Protein AF-A0A3M0WGE8-F1 (afdb_monomer)

Nearest PDB structures (foldseek):
  5cwm-assembly1_A  TM=5.155E-01  e=4.532E+00  synthetic construct
  2x0c-assembly1_A  TM=4.533E-01  e=2.273E+00  Mus musculus
  6e9v-assembly1_Q  TM=4.738E-01  e=7.605E+00  synthetic construct

pLDDT: mean 71.56, std 12.66, range [35.91, 87.31]

Structure (mmCIF, N/CA/C/O backbone):
data_AF-A0A3M0WGE8-F1
#
_entry.id   AF-A0A3M0WGE8-F1
#
loop_
_atom_site.group_PDB
_atom_site.id
_atom_site.type_symbol
_atom_site.label_atom_id
_atom_site.label_alt_id
_atom_site.label_comp_id
_atom_site.label_asym_id
_atom_site.label_entity_id
_atom_site.label_seq_id
_atom_site.pdbx_PDB_ins_code
_atom_site.Cartn_x
_atom_site.Cartn_y
_atom_site.Cartn_z
_atom_site.occupancy
_atom_site.B_iso_or_equiv
_atom_site.auth_seq_id
_atom_site.auth_comp_id
_atom_site.auth_asym_id
_atom_site.auth_atom_id
_atom_site.pdbx_PDB_model_num
ATOM 1 N N . MET A 1 1 ? 1.195 -22.383 -21.747 1.00 36.72 1 MET A N 1
ATOM 2 C CA . MET A 1 1 ? 0.492 -22.185 -20.457 1.00 36.72 1 MET A CA 1
ATOM 3 C C . MET A 1 1 ? 1.109 -20.988 -19.741 1.00 36.72 1 MET A C 1
ATOM 5 O O . MET A 1 1 ? 2.139 -21.146 -19.099 1.00 36.72 1 MET A O 1
ATOM 9 N N . ALA A 1 2 ? 0.543 -19.786 -19.895 1.00 36.94 2 ALA A N 1
ATOM 10 C CA . ALA A 1 2 ? 1.005 -18.607 -19.163 1.00 36.94 2 ALA A CA 1
ATOM 11 C C . ALA A 1 2 ? 0.556 -18.748 -17.703 1.00 36.94 2 ALA A C 1
ATOM 13 O O . ALA A 1 2 ? -0.635 -18.663 -17.397 1.00 36.94 2 ALA A O 1
ATOM 14 N N . ARG A 1 3 ? 1.498 -19.073 -16.813 1.00 35.91 3 ARG A N 1
ATOM 15 C CA . ARG A 1 3 ? 1.249 -19.096 -15.372 1.00 35.91 3 ARG A CA 1
ATOM 16 C C . ARG A 1 3 ? 0.772 -17.696 -14.993 1.00 35.91 3 ARG A C 1
ATOM 18 O O . ARG A 1 3 ? 1.495 -16.734 -15.219 1.00 35.91 3 ARG A O 1
ATOM 25 N N . LYS A 1 4 ? -0.463 -17.595 -14.489 1.00 41.06 4 LYS A N 1
ATOM 26 C CA . LYS A 1 4 ? -1.027 -16.374 -13.907 1.00 41.06 4 LYS A CA 1
ATOM 27 C C . LYS A 1 4 ? -0.039 -15.876 -12.851 1.00 41.06 4 LYS A C 1
ATOM 29 O O . LYS A 1 4 ? -0.043 -16.391 -11.735 1.00 41.06 4 LYS A O 1
ATOM 34 N N . ALA A 1 5 ? 0.805 -14.905 -13.202 1.00 42.25 5 ALA A N 1
ATOM 35 C CA . ALA A 1 5 ? 1.401 -14.033 -12.208 1.00 42.25 5 ALA A CA 1
ATOM 36 C C . ALA A 1 5 ? 0.207 -13.478 -11.437 1.00 42.25 5 ALA A C 1
ATOM 38 O O . ALA A 1 5 ? -0.711 -12.915 -12.039 1.00 42.25 5 ALA A O 1
ATOM 39 N N . GLY A 1 6 ? 0.129 -13.812 -10.151 1.00 43.91 6 GLY A N 1
ATOM 40 C CA . GLY A 1 6 ? -0.962 -13.441 -9.263 1.00 43.91 6 GLY A CA 1
ATOM 41 C C . GLY A 1 6 ? -0.926 -11.943 -9.030 1.00 43.91 6 GLY A C 1
ATOM 42 O O . GLY A 1 6 ? -0.574 -11.501 -7.946 1.00 43.91 6 GLY A O 1
ATOM 43 N N . ILE A 1 7 ? -1.248 -11.179 -10.074 1.00 50.72 7 ILE A N 1
ATOM 44 C CA . ILE A 1 7 ? -1.497 -9.752 -10.035 1.00 50.72 7 ILE A CA 1
ATOM 45 C C . ILE A 1 7 ? -2.574 -9.604 -8.983 1.00 50.72 7 ILE A C 1
ATOM 47 O O . ILE A 1 7 ? -3.634 -10.225 -9.080 1.00 50.72 7 ILE A O 1
ATOM 51 N N . ILE A 1 8 ? -2.263 -8.841 -7.947 1.00 53.56 8 ILE A N 1
ATOM 52 C CA . ILE A 1 8 ? -3.236 -8.392 -6.966 1.00 53.56 8 ILE A CA 1
ATOM 53 C C . ILE A 1 8 ? -4.421 -7.865 -7.745 1.00 53.56 8 ILE A C 1
ATOM 55 O O . ILE A 1 8 ? -4.363 -6.813 -8.377 1.00 53.56 8 ILE A O 1
ATOM 59 N N . ASP A 1 9 ? -5.470 -8.675 -7.792 1.00 54.09 9 ASP A N 1
ATOM 60 C CA . ASP A 1 9 ? -6.623 -8.312 -8.575 1.00 54.09 9 ASP A CA 1
ATOM 61 C C . ASP A 1 9 ? -7.189 -7.056 -7.912 1.00 54.09 9 ASP A C 1
ATOM 63 O O . ASP A 1 9 ? -7.432 -7.057 -6.700 1.00 54.09 9 ASP A O 1
ATOM 67 N N . ARG A 1 10 ? -7.379 -5.971 -8.673 1.00 51.53 10 ARG A N 1
ATOM 68 C CA . ARG A 1 10 ? -7.980 -4.714 -8.184 1.00 51.53 10 ARG A CA 1
ATOM 69 C C . ARG A 1 10 ? -9.300 -4.960 -7.431 1.00 51.53 10 ARG A C 1
ATOM 71 O O . ARG A 1 10 ? -9.753 -4.107 -6.660 1.00 51.53 10 ARG A O 1
ATOM 78 N N . SER A 1 11 ? -9.934 -6.122 -7.620 1.00 57.12 11 SER A N 1
ATOM 79 C CA . SER A 1 11 ? -11.059 -6.592 -6.813 1.00 57.12 11 SER A CA 1
ATOM 80 C C . SER A 1 1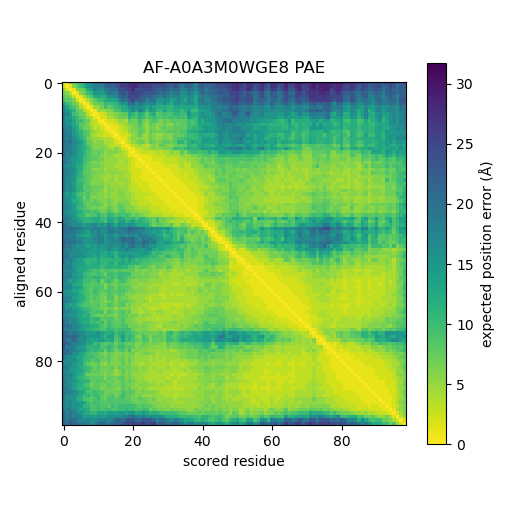1 ? -10.744 -6.790 -5.320 1.00 57.12 11 SER A C 1
ATOM 82 O O . SER A 1 11 ? -11.645 -6.560 -4.515 1.00 57.12 11 SER A O 1
ATOM 84 N N . HIS A 1 12 ? -9.513 -7.102 -4.900 1.00 64.94 12 HIS A N 1
ATOM 85 C CA . HIS A 1 12 ? -9.123 -7.181 -3.483 1.00 64.94 12 HIS A CA 1
ATOM 86 C C . HIS A 1 12 ? -9.142 -5.806 -2.801 1.00 64.94 12 HIS A C 1
ATOM 88 O O . HIS A 1 12 ? -9.725 -5.659 -1.727 1.00 64.94 12 HIS A O 1
ATOM 94 N N . ILE A 1 13 ? -8.626 -4.764 -3.462 1.00 60.44 13 ILE A N 1
ATOM 95 C CA . ILE A 1 13 ? -8.694 -3.378 -2.963 1.00 60.44 13 ILE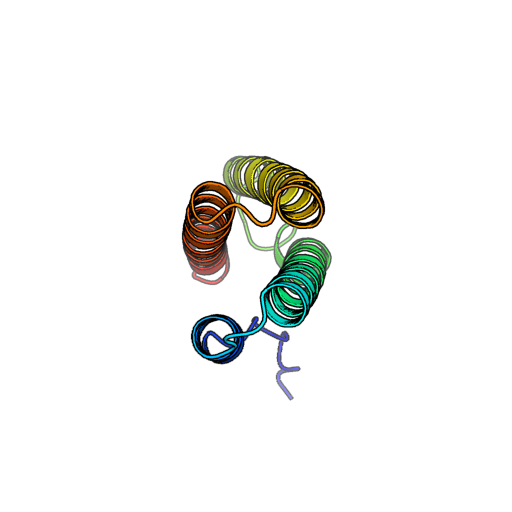 A CA 1
ATOM 96 C C . ILE A 1 13 ? -10.151 -2.889 -2.929 1.00 60.44 13 ILE A C 1
ATOM 98 O O . ILE A 1 13 ? -10.582 -2.227 -1.981 1.00 60.44 13 ILE A O 1
ATOM 102 N N . LYS A 1 14 ? -10.958 -3.244 -3.940 1.00 61.41 14 LYS A N 1
ATOM 103 C CA . LYS A 1 14 ? -12.403 -2.952 -3.934 1.00 61.41 14 LYS A CA 1
ATOM 104 C C . LYS A 1 14 ? -13.148 -3.696 -2.820 1.00 61.41 14 LYS A C 1
ATOM 106 O O . LYS A 1 14 ? -14.066 -3.115 -2.244 1.00 61.41 14 LYS A O 1
ATOM 111 N N . LYS A 1 15 ? -12.772 -4.940 -2.501 1.00 65.12 15 LYS A N 1
ATOM 112 C CA . LYS A 1 15 ? -13.336 -5.708 -1.377 1.00 65.12 15 LYS A CA 1
ATOM 113 C C . LYS A 1 15 ? -12.988 -5.059 -0.037 1.00 65.12 15 LYS A C 1
ATOM 115 O O . LYS A 1 15 ? -13.893 -4.864 0.767 1.00 65.12 15 LYS A O 1
ATOM 120 N N . LEU A 1 16 ? -11.748 -4.600 0.146 1.00 65.56 16 LEU A N 1
ATOM 121 C CA . LEU A 1 16 ? -11.309 -3.873 1.346 1.00 65.56 16 LEU A CA 1
ATOM 122 C C . LEU A 1 16 ? -12.145 -2.619 1.644 1.00 65.56 16 LEU A C 1
ATOM 124 O O . LEU A 1 1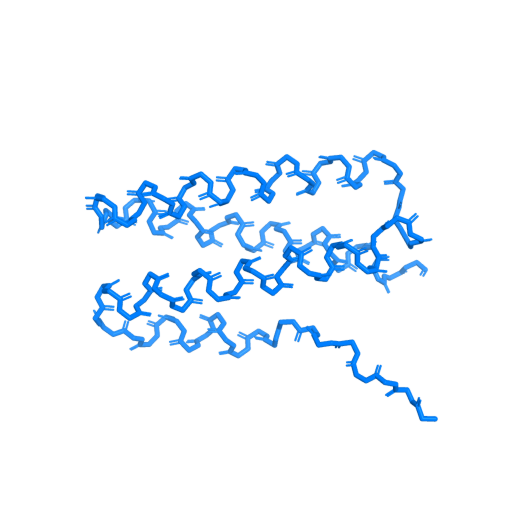6 ? -12.481 -2.358 2.797 1.00 65.56 16 LEU A O 1
ATOM 128 N N . LYS A 1 17 ? -12.570 -1.877 0.611 1.00 63.59 17 LYS A N 1
ATOM 129 C CA . LYS A 1 17 ? -13.466 -0.713 0.774 1.00 63.59 17 LYS A CA 1
ATOM 130 C C . LYS A 1 17 ? -14.842 -1.072 1.354 1.00 63.59 17 LYS A C 1
ATOM 132 O O . LYS A 1 17 ? -15.474 -0.210 1.959 1.00 63.59 17 LYS A O 1
ATOM 137 N N . LYS A 1 18 ? -15.323 -2.304 1.149 1.00 67.75 18 LYS A N 1
ATOM 138 C CA . LYS A 1 18 ? -16.658 -2.755 1.583 1.00 67.75 18 LYS A CA 1
ATOM 139 C C . LYS A 1 18 ? -16.676 -3.339 2.994 1.00 67.75 18 LYS A C 1
ATOM 141 O O . LYS A 1 18 ? -17.739 -3.376 3.608 1.00 67.75 18 LYS A O 1
ATOM 146 N N . ILE A 1 19 ? -15.527 -3.772 3.508 1.00 72.88 19 ILE A N 1
ATOM 147 C CA . ILE A 1 19 ? -15.401 -4.261 4.883 1.00 72.88 19 ILE A CA 1
ATOM 148 C C . ILE A 1 19 ? -15.696 -3.081 5.811 1.00 72.88 19 ILE A C 1
ATOM 150 O O . ILE A 1 19 ? -15.098 -2.027 5.634 1.00 72.88 19 ILE A O 1
ATOM 154 N N . LYS A 1 20 ? -16.652 -3.195 6.737 1.00 72.50 20 LYS A N 1
ATOM 155 C CA . LYS A 1 20 ? -16.953 -2.134 7.722 1.00 72.50 20 LYS A CA 1
ATOM 156 C C . LYS A 1 20 ? -16.082 -2.248 8.972 1.00 72.50 20 LYS A C 1
ATOM 158 O O . LYS A 1 20 ? -15.788 -1.228 9.586 1.00 72.50 20 LYS A O 1
ATOM 163 N N . ASP A 1 21 ? -15.675 -3.469 9.286 1.00 81.50 21 ASP A N 1
ATOM 164 C CA . ASP A 1 21 ? -14.871 -3.805 10.448 1.00 81.50 21 ASP A CA 1
ATOM 165 C C . ASP A 1 21 ? -13.406 -3.347 10.278 1.00 81.50 21 ASP A C 1
ATOM 167 O O . ASP A 1 21 ? -12.800 -3.631 9.238 1.00 81.50 21 ASP A O 1
ATOM 171 N N . PRO A 1 22 ? -12.840 -2.589 11.234 1.00 75.06 22 PRO A N 1
ATOM 172 C CA . PRO A 1 22 ? -11.493 -2.040 11.124 1.00 75.06 22 PRO A CA 1
ATOM 173 C C . PRO A 1 22 ? -10.394 -3.107 11.217 1.00 75.06 22 PRO A C 1
ATOM 175 O O . PRO A 1 22 ? -9.372 -2.945 10.551 1.00 75.06 22 PRO A O 1
ATOM 178 N N . GLU A 1 23 ? -10.589 -4.196 11.965 1.00 78.94 23 GLU A N 1
ATOM 179 C CA . GLU A 1 23 ? -9.609 -5.283 12.078 1.00 78.94 23 GLU A CA 1
ATOM 180 C C . GLU A 1 23 ? -9.547 -6.098 10.791 1.00 78.94 23 GLU A C 1
ATOM 182 O O . GLU A 1 23 ? -8.474 -6.221 10.197 1.00 78.94 23 GLU A O 1
ATOM 187 N N . GLN A 1 24 ? -10.696 -6.543 10.270 1.00 79.31 24 GLN A N 1
ATOM 188 C CA . GLN A 1 24 ? -10.747 -7.250 8.983 1.00 79.31 24 GLN A CA 1
ATOM 189 C C . GLN A 1 24 ? -10.208 -6.389 7.834 1.00 79.31 24 GLN A C 1
ATOM 191 O O . GLN A 1 24 ? -9.582 -6.885 6.892 1.00 79.31 24 GLN A O 1
ATOM 196 N N . ARG A 1 25 ? -10.427 -5.072 7.904 1.00 76.75 25 ARG A N 1
ATOM 197 C CA . ARG A 1 25 ? -9.856 -4.115 6.954 1.00 76.75 25 ARG A CA 1
ATOM 198 C C . ARG A 1 25 ? -8.338 -4.082 7.016 1.00 76.75 25 ARG A C 1
ATOM 200 O O . ARG A 1 25 ? -7.698 -4.011 5.968 1.00 76.75 25 ARG A O 1
ATOM 207 N N . THR A 1 26 ? -7.768 -4.049 8.213 1.00 77.19 26 THR A N 1
ATOM 208 C CA . THR A 1 26 ? -6.317 -4.015 8.406 1.00 77.19 26 THR A CA 1
ATOM 209 C C . THR A 1 26 ? -5.691 -5.351 8.018 1.00 77.19 26 THR A C 1
ATOM 211 O O . THR A 1 26 ? -4.670 -5.375 7.335 1.00 77.19 26 THR A O 1
ATOM 214 N N . GLU A 1 27 ? -6.336 -6.467 8.345 1.00 80.75 27 GLU A N 1
ATOM 215 C CA . GLU A 1 27 ? -5.879 -7.803 7.967 1.00 80.75 27 GLU A CA 1
ATOM 216 C C . GLU A 1 27 ? -5.876 -8.012 6.447 1.00 80.75 27 GLU A C 1
ATOM 218 O O . GLU A 1 27 ? -4.876 -8.450 5.871 1.00 80.75 27 GLU A O 1
ATOM 223 N N . GLY A 1 28 ? -6.935 -7.585 5.754 1.00 78.81 28 GLY A N 1
ATOM 224 C CA . GLY A 1 28 ? -6.958 -7.625 4.294 1.00 78.81 28 GLY A CA 1
ATOM 225 C C . GLY A 1 28 ? -5.893 -6.720 3.653 1.00 78.81 28 GLY A C 1
ATOM 226 O O . GLY A 1 28 ? -5.334 -7.074 2.614 1.00 78.81 28 GLY A O 1
ATOM 227 N N . LEU A 1 29 ? -5.561 -5.578 4.273 1.00 78.12 29 LEU A N 1
ATOM 228 C CA . LEU A 1 29 ? -4.468 -4.715 3.816 1.00 78.12 29 LEU A CA 1
ATOM 229 C C . LEU A 1 29 ? -3.111 -5.402 3.987 1.00 78.12 29 LEU A C 1
ATOM 231 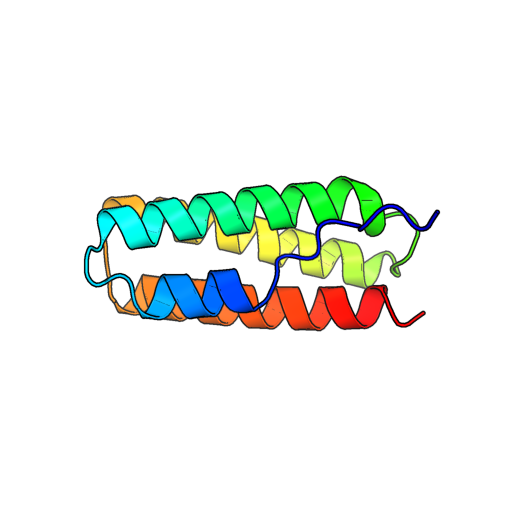O O . LEU A 1 29 ? -2.306 -5.375 3.057 1.00 78.12 29 LEU A O 1
ATOM 235 N N . LYS A 1 30 ? -2.868 -6.064 5.126 1.00 78.88 30 LYS A N 1
ATOM 236 C CA . LYS A 1 30 ? -1.649 -6.861 5.345 1.00 78.88 30 LYS A CA 1
ATOM 237 C C . LYS A 1 30 ? -1.480 -7.921 4.266 1.00 78.88 30 LYS A C 1
ATOM 239 O O . LYS A 1 30 ? -0.397 -8.046 3.698 1.00 78.88 30 LYS A O 1
ATOM 244 N N . TYR A 1 31 ? -2.552 -8.649 3.950 1.00 80.75 31 TYR A N 1
ATOM 245 C CA . TYR A 1 31 ? -2.528 -9.669 2.903 1.00 80.75 31 TYR A CA 1
ATOM 246 C C . TYR A 1 31 ? -2.174 -9.075 1.533 1.00 80.75 31 TYR A C 1
ATOM 248 O O . TYR A 1 31 ? -1.353 -9.629 0.793 1.00 80.75 31 TYR A O 1
ATOM 256 N N . LEU A 1 32 ? -2.752 -7.914 1.211 1.00 76.00 32 LEU A N 1
ATOM 257 C CA . LEU A 1 32 ? -2.468 -7.204 -0.032 1.00 76.00 32 LEU A CA 1
ATOM 258 C C . LEU A 1 32 ? -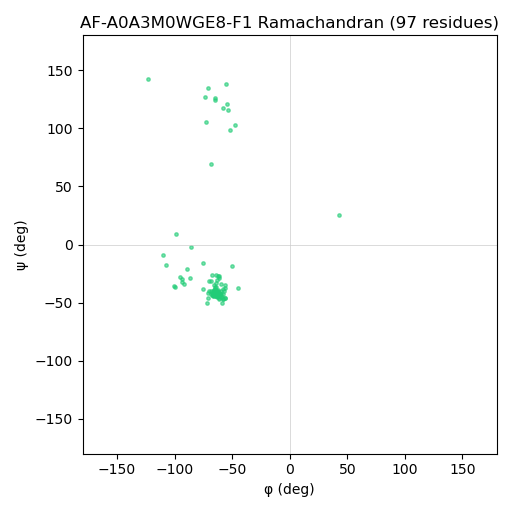0.988 -6.814 -0.130 1.00 76.00 32 LEU A C 1
ATOM 260 O O . LEU A 1 32 ? -0.361 -7.002 -1.169 1.00 76.00 32 LEU A O 1
ATOM 264 N N . VAL A 1 33 ? -0.405 -6.334 0.968 1.00 75.94 33 VAL A N 1
ATOM 265 C CA . VAL A 1 33 ? 1.005 -5.929 1.021 1.00 75.94 33 VAL A CA 1
ATOM 266 C C . VAL A 1 33 ? 1.957 -7.107 0.968 1.00 75.94 33 VAL A C 1
ATOM 268 O O . VAL A 1 33 ? 2.939 -7.052 0.233 1.00 75.94 33 VAL A O 1
ATOM 271 N N . ALA A 1 34 ? 1.656 -8.193 1.675 1.00 75.69 34 ALA A N 1
ATOM 272 C CA . ALA A 1 34 ? 2.426 -9.425 1.562 1.00 75.69 34 ALA A CA 1
ATOM 273 C C . ALA A 1 34 ? 2.434 -9.943 0.113 1.00 75.69 34 ALA A C 1
ATOM 275 O O . ALA A 1 34 ? 3.468 -10.393 -0.382 1.00 75.69 34 ALA A O 1
ATOM 276 N N . SER A 1 35 ? 1.305 -9.821 -0.589 1.00 76.00 35 SER A N 1
ATOM 277 C CA . SER A 1 35 ? 1.196 -10.170 -2.009 1.00 76.00 35 SER A CA 1
ATOM 278 C C . SER A 1 35 ? 2.004 -9.218 -2.903 1.00 76.00 35 SER A C 1
ATOM 280 O O . SER A 1 35 ? 2.720 -9.686 -3.785 1.00 76.00 35 SER A O 1
ATOM 282 N N . LEU A 1 36 ? 1.968 -7.903 -2.641 1.00 72.50 36 LEU A N 1
ATOM 283 C CA . LEU A 1 36 ? 2.760 -6.893 -3.367 1.00 72.50 36 LEU A CA 1
ATOM 284 C C . LEU A 1 36 ? 4.265 -7.128 -3.211 1.00 72.50 36 LEU A C 1
ATOM 286 O O . LEU A 1 36 ? 5.012 -7.051 -4.183 1.00 72.50 36 LEU A O 1
ATOM 290 N N . LEU A 1 37 ? 4.707 -7.439 -1.992 1.00 70.44 37 LEU A N 1
ATOM 291 C CA . LEU A 1 37 ? 6.104 -7.744 -1.689 1.00 70.44 37 LEU A CA 1
ATOM 292 C C . LEU A 1 37 ? 6.575 -9.014 -2.405 1.00 70.44 37 LEU A C 1
ATOM 294 O O . LEU A 1 37 ? 7.684 -9.032 -2.935 1.00 70.44 37 LEU A O 1
ATOM 298 N N . LYS A 1 38 ? 5.729 -10.051 -2.473 1.00 72.12 38 LYS A N 1
ATOM 299 C CA . LYS A 1 38 ? 6.028 -11.279 -3.229 1.00 72.12 38 LYS A CA 1
ATOM 300 C C . LYS A 1 38 ? 6.121 -11.025 -4.735 1.00 72.12 38 LYS A C 1
ATOM 302 O O . LYS A 1 38 ? 7.059 -11.506 -5.359 1.00 72.12 38 LYS A O 1
ATOM 307 N N . LEU A 1 39 ? 5.203 -10.236 -5.297 1.00 66.19 39 LEU A N 1
ATOM 308 C CA . LEU A 1 39 ? 5.255 -9.798 -6.700 1.00 66.19 39 LEU A CA 1
ATOM 309 C C . LEU A 1 39 ? 6.538 -9.018 -7.002 1.00 66.19 39 LEU A C 1
ATOM 311 O O . LEU A 1 39 ? 7.210 -9.301 -7.988 1.00 66.19 39 LEU A O 1
ATOM 315 N N . LYS A 1 40 ? 6.931 -8.085 -6.124 1.00 62.97 40 LYS A N 1
ATOM 316 C CA . LYS A 1 40 ? 8.203 -7.359 -6.256 1.00 62.97 40 LYS A CA 1
ATOM 317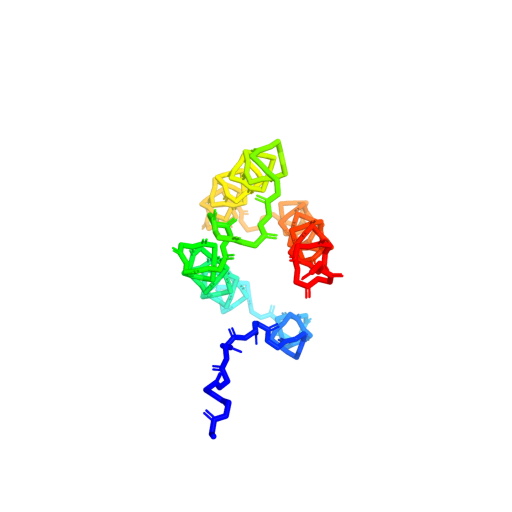 C C . LYS A 1 40 ? 9.393 -8.324 -6.314 1.00 62.97 40 LYS A C 1
ATOM 319 O O . LYS A 1 40 ? 10.267 -8.152 -7.156 1.00 62.97 40 LYS A O 1
ATOM 324 N N . ALA A 1 41 ? 9.431 -9.315 -5.425 1.00 60.94 41 ALA A N 1
ATOM 325 C CA . ALA A 1 41 ? 10.544 -10.258 -5.346 1.00 60.94 41 ALA A CA 1
ATOM 326 C C . ALA A 1 41 ? 10.695 -11.134 -6.603 1.00 60.94 41 ALA A C 1
ATOM 328 O O . ALA A 1 41 ? 11.798 -11.590 -6.877 1.00 60.94 41 ALA A O 1
ATOM 329 N N . MET A 1 42 ? 9.617 -11.369 -7.359 1.00 61.25 42 MET A N 1
ATOM 330 C CA . MET A 1 42 ? 9.644 -12.237 -8.542 1.00 61.25 42 MET A CA 1
ATOM 331 C C . MET A 1 42 ? 9.742 -11.482 -9.875 1.00 61.25 42 MET A C 1
ATOM 333 O O . MET A 1 42 ? 10.425 -11.961 -10.772 1.00 61.25 42 MET A O 1
ATOM 337 N N . ASP A 1 43 ? 9.098 -10.319 -10.022 1.00 59.12 43 ASP A N 1
ATOM 338 C CA . ASP A 1 43 ? 8.929 -9.667 -11.335 1.00 59.12 43 ASP A CA 1
ATOM 339 C C . ASP A 1 43 ? 9.792 -8.404 -11.546 1.00 59.12 43 ASP A C 1
ATOM 341 O O . ASP A 1 43 ? 9.982 -7.969 -12.682 1.00 59.12 43 ASP A O 1
ATOM 345 N N . PHE A 1 44 ? 10.326 -7.775 -10.490 1.00 59.62 44 PHE A N 1
ATOM 346 C CA . PHE A 1 44 ? 10.868 -6.409 -10.608 1.00 59.62 44 PHE A CA 1
ATOM 347 C C . PHE A 1 44 ? 12.354 -6.290 -10.941 1.00 59.62 44 PHE A C 1
ATOM 349 O O . PHE A 1 44 ? 12.729 -5.340 -11.627 1.00 59.62 44 PHE A O 1
ATOM 356 N N . GLU A 1 45 ? 13.201 -7.207 -10.467 1.00 57.09 45 GLU A N 1
ATOM 357 C CA . GLU A 1 45 ? 14.636 -7.171 -10.798 1.00 57.09 45 GLU A CA 1
ATOM 358 C C . GLU A 1 45 ? 14.899 -7.463 -12.278 1.00 57.09 45 GLU A C 1
ATOM 360 O O . GLU A 1 45 ? 15.889 -6.982 -12.826 1.00 57.09 45 GLU A O 1
ATOM 365 N N . SER A 1 46 ? 13.998 -8.199 -12.935 1.00 59.66 46 SER A N 1
ATOM 366 C CA . SER A 1 46 ? 14.151 -8.586 -14.339 1.00 59.66 46 SER A CA 1
ATOM 367 C C . SER A 1 46 ? 13.469 -7.633 -15.325 1.00 59.66 46 SER A C 1
ATOM 369 O O . SER A 1 46 ? 14.009 -7.438 -16.409 1.00 59.66 46 SER A O 1
ATOM 371 N N . ASN A 1 47 ? 12.339 -7.005 -14.963 1.00 64.12 47 ASN A N 1
ATOM 372 C CA . ASN A 1 47 ? 11.529 -6.222 -15.913 1.00 64.12 47 ASN A CA 1
ATOM 373 C C . ASN A 1 47 ? 11.545 -4.699 -15.694 1.00 64.12 47 ASN A C 1
ATOM 375 O O . ASN A 1 47 ? 11.029 -3.971 -16.539 1.00 64.12 47 ASN A O 1
ATOM 379 N N . CYS A 1 48 ? 12.112 -4.174 -14.595 1.00 66.00 48 CYS A N 1
ATOM 380 C CA . CYS A 1 48 ? 12.055 -2.733 -14.321 1.00 66.00 48 CYS A CA 1
ATOM 381 C C . CYS A 1 48 ? 13.422 -2.044 -14.146 1.00 66.00 48 CYS A C 1
ATOM 383 O O . CYS A 1 48 ? 14.316 -2.598 -13.508 1.00 66.00 48 CYS A O 1
ATOM 385 N N . PRO A 1 49 ? 13.607 -0.791 -14.632 1.00 72.81 49 PRO A N 1
ATOM 386 C CA . PRO A 1 49 ? 14.846 -0.045 -14.424 1.00 72.81 49 PRO A CA 1
ATOM 387 C C . PRO A 1 49 ? 15.208 0.089 -12.937 1.00 72.81 49 PRO A C 1
ATOM 389 O O . PRO A 1 49 ? 14.353 0.452 -12.127 1.00 72.81 49 PRO A O 1
ATOM 392 N N . LYS A 1 50 ? 16.496 -0.074 -12.589 1.00 73.25 50 LYS A N 1
ATOM 393 C CA . LYS A 1 50 ? 17.036 0.028 -11.209 1.00 73.25 50 LYS A CA 1
ATOM 394 C C . LYS A 1 50 ? 16.527 1.239 -10.409 1.00 73.25 50 LYS A C 1
ATOM 396 O O . LYS A 1 50 ? 16.269 1.148 -9.215 1.00 73.25 50 LYS A O 1
ATOM 401 N N . LYS A 1 51 ? 16.350 2.397 -11.056 1.00 74.19 51 LYS A N 1
ATOM 402 C CA . LYS A 1 51 ? 15.794 3.601 -10.404 1.00 74.19 51 LYS A CA 1
ATOM 403 C C . LYS A 1 51 ? 14.335 3.422 -9.962 1.00 74.19 51 LYS A C 1
ATOM 405 O O . LYS A 1 51 ? 13.954 3.922 -8.906 1.00 74.19 51 LYS A O 1
ATOM 410 N N . ARG A 1 52 ? 13.514 2.733 -10.760 1.00 73.44 52 ARG A N 1
ATOM 411 C CA . ARG A 1 52 ? 12.105 2.455 -10.440 1.00 73.44 52 ARG A CA 1
ATOM 412 C C . ARG A 1 52 ? 11.979 1.356 -9.391 1.00 73.44 52 ARG A C 1
ATOM 414 O O . ARG A 1 52 ? 11.150 1.498 -8.498 1.00 73.44 52 ARG A O 1
ATOM 421 N N . SER A 1 53 ? 12.827 0.325 -9.437 1.00 75.62 53 SER A N 1
ATOM 422 C CA . SER A 1 53 ? 12.825 -0.726 -8.410 1.00 75.62 53 SER A CA 1
ATOM 423 C C . SER A 1 53 ? 13.144 -0.171 -7.017 1.00 75.62 53 SER A C 1
ATOM 425 O O . SER A 1 53 ? 12.415 -0.473 -6.073 1.00 75.62 53 SER A O 1
ATOM 427 N N . LEU A 1 54 ? 14.124 0.734 -6.901 1.00 79.44 54 LEU A N 1
ATOM 428 C CA . LEU A 1 54 ? 14.443 1.435 -5.648 1.00 79.44 54 LEU A CA 1
ATOM 429 C C . LEU A 1 54 ? 13.290 2.321 -5.151 1.00 79.44 54 LEU A C 1
ATOM 431 O O . LEU A 1 54 ? 12.968 2.326 -3.964 1.00 79.44 54 LEU A O 1
ATOM 435 N N . LYS A 1 55 ? 12.630 3.059 -6.053 1.00 81.56 55 LYS A N 1
ATOM 436 C CA . LYS A 1 55 ? 11.468 3.890 -5.695 1.00 81.56 55 LYS A CA 1
ATOM 437 C C . LYS A 1 55 ? 10.303 3.035 -5.188 1.00 81.56 55 LYS A C 1
ATOM 439 O O . LYS A 1 55 ? 9.657 3.391 -4.203 1.00 81.56 55 LYS A O 1
ATOM 444 N N . LEU A 1 56 ? 10.044 1.907 -5.847 1.00 78.31 56 LEU A N 1
ATOM 445 C CA . LEU A 1 56 ? 9.006 0.966 -5.442 1.00 78.31 56 LEU A CA 1
ATOM 446 C C . LEU A 1 56 ? 9.334 0.315 -4.095 1.00 78.31 56 LEU A C 1
ATOM 448 O O . LEU A 1 56 ? 8.456 0.166 -3.252 1.00 78.31 56 LEU A O 1
ATOM 452 N N . GLU A 1 57 ? 10.600 -0.030 -3.870 1.00 79.19 57 GLU A N 1
ATOM 453 C CA . GLU A 1 57 ? 11.085 -0.562 -2.600 1.00 79.19 57 GLU A CA 1
ATOM 454 C C . GLU A 1 57 ? 10.851 0.400 -1.443 1.00 79.19 57 GLU A C 1
ATOM 456 O O . GLU A 1 57 ? 10.252 0.014 -0.442 1.00 79.19 57 GLU A O 1
ATOM 461 N N . ALA A 1 58 ? 11.245 1.663 -1.608 1.00 84.00 58 ALA A N 1
ATOM 462 C CA . ALA A 1 58 ? 11.005 2.690 -0.604 1.00 84.00 58 ALA A CA 1
ATOM 463 C C . ALA A 1 58 ? 9.504 2.833 -0.298 1.00 84.00 58 ALA A C 1
ATOM 465 O O . ALA A 1 58 ? 9.111 2.902 0.867 1.00 84.00 58 ALA A O 1
ATOM 466 N N . ARG A 1 59 ? 8.648 2.810 -1.331 1.00 84.75 59 ARG A N 1
ATOM 467 C CA . ARG A 1 59 ? 7.187 2.873 -1.170 1.00 84.75 59 ARG A CA 1
ATOM 468 C C . ARG A 1 59 ? 6.610 1.644 -0.469 1.00 84.75 59 ARG A C 1
ATOM 470 O O . ARG A 1 59 ? 5.744 1.804 0.385 1.00 84.75 59 ARG A O 1
ATOM 477 N N . LEU A 1 60 ? 7.084 0.439 -0.783 1.00 81.44 60 LEU A N 1
ATOM 478 C CA . LEU A 1 60 ? 6.645 -0.799 -0.129 1.00 81.44 60 LEU A CA 1
ATOM 479 C C . LEU A 1 60 ? 7.075 -0.856 1.338 1.00 81.44 60 LEU A C 1
ATOM 481 O O . LEU A 1 60 ? 6.275 -1.229 2.196 1.00 81.44 60 LEU A O 1
ATOM 485 N N . SER A 1 61 ? 8.297 -0.421 1.643 1.00 85.12 61 SER A N 1
ATOM 486 C CA . SER A 1 61 ? 8.773 -0.282 3.021 1.00 85.12 61 SER A CA 1
ATOM 487 C C . SER A 1 61 ? 7.945 0.744 3.795 1.00 85.12 61 SER A C 1
ATOM 489 O O . SER A 1 61 ? 7.504 0.465 4.911 1.00 85.12 61 SER A O 1
ATOM 491 N N . LEU A 1 62 ? 7.645 1.895 3.183 1.00 87.31 62 LEU A N 1
ATOM 492 C CA . LEU A 1 62 ? 6.775 2.915 3.771 1.00 87.31 62 LEU A CA 1
ATOM 493 C C . LEU A 1 62 ? 5.349 2.391 4.000 1.00 87.31 62 LEU A C 1
ATOM 495 O O . LEU A 1 62 ? 4.732 2.686 5.023 1.00 87.31 62 LEU A O 1
ATOM 499 N N . LEU A 1 63 ? 4.833 1.590 3.068 1.00 85.19 63 LEU A N 1
ATOM 500 C CA . LEU A 1 63 ? 3.518 0.972 3.171 1.00 85.19 63 LEU A CA 1
ATOM 501 C C . LEU A 1 63 ? 3.460 -0.036 4.328 1.00 85.19 63 LEU A C 1
ATOM 503 O O . LEU A 1 63 ? 2.516 -0.002 5.114 1.00 85.19 63 LEU A O 1
ATOM 507 N N . SER A 1 64 ? 4.485 -0.878 4.474 1.00 83.38 64 SER A N 1
ATOM 508 C CA . SER A 1 64 ? 4.613 -1.819 5.593 1.00 83.38 64 SER A CA 1
ATOM 509 C C . SER A 1 64 ? 4.652 -1.091 6.942 1.00 83.38 64 SER A C 1
ATOM 511 O O . SER A 1 64 ? 3.911 -1.439 7.864 1.00 83.38 64 SER A O 1
ATOM 513 N N . ALA A 1 65 ? 5.432 -0.007 7.037 1.00 86.56 65 ALA A N 1
ATOM 514 C CA . ALA A 1 65 ? 5.479 0.830 8.234 1.00 86.56 65 ALA A CA 1
ATOM 515 C C . ALA A 1 65 ? 4.113 1.461 8.552 1.00 86.56 65 ALA A C 1
ATOM 517 O O . ALA A 1 65 ? 3.666 1.426 9.698 1.00 86.56 65 ALA A O 1
ATOM 518 N N . LYS A 1 66 ? 3.409 1.991 7.544 1.00 85.69 66 LYS A N 1
ATOM 519 C CA . LYS A 1 66 ? 2.081 2.579 7.750 1.00 85.69 66 LYS A CA 1
ATOM 520 C C . LYS A 1 66 ? 1.010 1.559 8.119 1.00 85.69 66 LYS A C 1
ATOM 522 O O . LYS A 1 66 ? 0.118 1.916 8.875 1.00 85.69 66 LYS A O 1
ATOM 527 N N . ILE A 1 67 ? 1.088 0.317 7.645 1.00 82.62 67 ILE A N 1
ATOM 528 C CA . ILE A 1 67 ? 0.166 -0.738 8.091 1.00 82.62 67 ILE A CA 1
ATOM 529 C C . ILE A 1 67 ? 0.398 -1.080 9.561 1.00 82.62 67 ILE A C 1
ATOM 531 O O . ILE A 1 67 ? -0.577 -1.174 10.295 1.00 82.62 67 ILE A O 1
ATOM 535 N N . LYS A 1 68 ? 1.652 -1.174 10.018 1.00 84.06 68 LYS A N 1
ATOM 536 C CA . LYS A 1 68 ? 1.941 -1.361 11.452 1.00 84.06 68 LYS A CA 1
ATOM 537 C C . LYS A 1 68 ? 1.397 -0.216 12.310 1.00 84.06 68 LYS A C 1
ATOM 539 O O . LYS A 1 68 ? 0.854 -0.443 13.387 1.00 84.06 68 LYS A O 1
ATOM 544 N N . LEU A 1 69 ? 1.509 1.022 11.825 1.00 84.00 69 LEU A N 1
ATOM 545 C CA . LEU A 1 69 ? 0.884 2.174 12.484 1.00 84.00 69 LEU A CA 1
ATOM 546 C C . LEU A 1 69 ? -0.646 2.071 12.467 1.00 84.00 69 LEU A C 1
ATOM 548 O O . LEU A 1 69 ? -1.294 2.352 13.464 1.00 84.00 69 LEU A O 1
ATOM 552 N N . LEU A 1 70 ? -1.231 1.606 11.366 1.00 83.00 70 LEU A N 1
ATOM 553 C CA . LEU A 1 70 ? -2.673 1.415 11.247 1.00 83.00 70 LEU A CA 1
ATOM 554 C C . LEU A 1 70 ? -3.214 0.323 12.183 1.00 83.00 70 LEU A C 1
ATOM 556 O O . LEU A 1 70 ? -4.319 0.472 12.691 1.00 83.00 70 LEU A O 1
ATOM 560 N N . GLU A 1 71 ? -2.449 -0.746 12.425 1.00 81.69 71 GLU A N 1
ATOM 561 C CA . GLU A 1 71 ? -2.778 -1.792 13.409 1.00 81.69 71 GLU A CA 1
ATOM 562 C C . GLU A 1 71 ? -2.881 -1.258 14.835 1.00 81.69 71 GLU A C 1
ATOM 564 O O . GLU A 1 71 ? -3.568 -1.843 15.659 1.00 81.69 71 GLU A O 1
ATOM 569 N N . THR A 1 72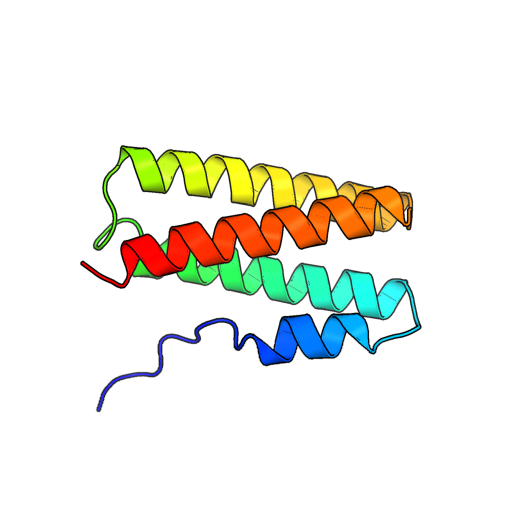 ? -2.173 -0.171 15.133 1.00 81.00 72 THR A N 1
ATOM 570 C CA . THR A 1 72 ? -2.120 0.405 16.480 1.00 81.00 72 THR A CA 1
ATOM 571 C C . THR A 1 72 ? -3.040 1.612 16.625 1.00 81.00 72 THR A C 1
ATOM 573 O O . THR A 1 72 ? -3.647 1.790 17.675 1.00 81.00 72 THR A O 1
ATOM 576 N N . SER A 1 73 ? -3.183 2.435 15.581 1.00 80.25 73 SER A N 1
ATOM 577 C CA . SER A 1 73 ? -3.977 3.667 15.624 1.00 80.25 73 SER A CA 1
ATOM 578 C C . SER A 1 73 ? -5.423 3.488 15.156 1.00 80.25 73 SER A C 1
ATOM 580 O O . SER A 1 73 ? -6.288 4.270 15.550 1.00 80.25 73 SER A O 1
ATOM 582 N N . HIS A 1 74 ? -5.682 2.535 14.248 1.00 70.06 74 HIS A N 1
ATOM 583 C CA . HIS A 1 74 ? -6.915 2.424 13.450 1.00 70.06 74 HIS A CA 1
ATOM 584 C C . HIS A 1 74 ? -7.416 3.768 12.880 1.00 70.06 74 HIS A C 1
ATOM 586 O O . HIS A 1 74 ? -8.604 3.950 12.590 1.00 70.06 74 HIS A O 1
ATOM 592 N N . SER A 1 75 ? -6.509 4.731 12.692 1.00 78.19 75 SER A N 1
ATOM 593 C CA . SER A 1 75 ? -6.870 6.085 12.302 1.00 78.19 75 SER A CA 1
ATOM 594 C C . SER A 1 75 ? -7.360 6.113 10.859 1.00 78.19 75 SER A C 1
ATOM 596 O O . SER A 1 75 ? -6.732 5.577 9.941 1.00 78.19 75 SER A O 1
ATOM 598 N N . LYS A 1 76 ? -8.471 6.821 10.618 1.00 73.19 76 LYS A N 1
ATOM 599 C CA . LYS A 1 76 ? -8.967 7.080 9.256 1.00 73.19 76 LYS A CA 1
ATOM 600 C C . LYS A 1 76 ? -7.915 7.765 8.377 1.00 73.19 76 LYS A C 1
ATOM 602 O O . LYS A 1 76 ? -7.872 7.490 7.177 1.00 73.19 76 LYS A O 1
ATOM 607 N N . GLN A 1 77 ? -7.083 8.641 8.948 1.00 78.31 77 GLN A N 1
ATOM 608 C CA . GLN A 1 77 ? -6.017 9.315 8.198 1.00 78.31 77 GLN A CA 1
ATOM 609 C C . GLN A 1 77 ? -4.947 8.325 7.733 1.00 78.31 77 GLN A C 1
ATOM 611 O O . GLN A 1 77 ? -4.562 8.354 6.562 1.00 78.31 77 GLN A O 1
ATOM 616 N N . ASP A 1 78 ? -4.530 7.406 8.605 1.00 80.31 78 ASP A N 1
ATOM 617 C CA . ASP A 1 78 ? -3.573 6.359 8.250 1.00 80.31 78 ASP A CA 1
ATOM 618 C C . ASP A 1 78 ? -4.147 5.433 7.178 1.00 80.31 78 ASP A C 1
ATOM 620 O O . ASP A 1 78 ? -3.460 5.114 6.207 1.00 80.31 78 ASP A O 1
ATOM 624 N N . TYR A 1 79 ? -5.438 5.100 7.272 1.00 77.56 79 TYR A N 1
ATOM 625 C CA . TYR A 1 79 ? -6.118 4.263 6.284 1.00 77.56 79 TYR A CA 1
ATOM 626 C C . TYR A 1 79 ? -6.112 4.910 4.890 1.00 77.56 79 TYR A C 1
ATOM 628 O O . TYR A 1 79 ? -5.842 4.257 3.879 1.00 77.56 79 TYR A O 1
ATOM 636 N N . SER A 1 80 ? -6.375 6.219 4.824 1.00 81.38 80 SER A N 1
ATOM 637 C CA . SER A 1 80 ? -6.322 6.976 3.570 1.00 81.38 80 SER A CA 1
ATOM 638 C C . SER A 1 80 ? -4.902 7.055 3.005 1.00 81.38 80 SER A C 1
ATOM 640 O O . SER A 1 80 ? -4.716 6.938 1.793 1.00 81.38 80 SER A O 1
ATOM 642 N N . ALA A 1 81 ? -3.896 7.224 3.866 1.00 83.75 81 ALA A N 1
ATOM 643 C CA . ALA A 1 81 ? -2.496 7.261 3.457 1.00 83.75 81 ALA A CA 1
ATOM 644 C C . ALA A 1 81 ? -2.018 5.904 2.911 1.00 83.75 81 ALA A C 1
ATOM 646 O O . ALA A 1 81 ? -1.392 5.857 1.853 1.00 83.75 81 ALA A O 1
ATOM 647 N N . VAL A 1 82 ? -2.360 4.804 3.591 1.00 83.38 82 VAL A N 1
ATOM 648 C CA . VAL A 1 82 ? -2.090 3.424 3.151 1.00 83.38 82 VAL A CA 1
ATOM 649 C C . VAL A 1 82 ? -2.722 3.161 1.788 1.00 83.38 82 VAL A C 1
ATOM 651 O O . VAL A 1 82 ? -2.061 2.669 0.877 1.00 83.38 82 VAL A O 1
ATOM 654 N N . LYS A 1 83 ? -3.985 3.553 1.610 1.00 79.50 83 LYS A N 1
ATOM 655 C CA . LYS A 1 83 ? -4.688 3.389 0.338 1.00 79.50 83 LYS A CA 1
ATOM 656 C C . LYS A 1 83 ? -4.014 4.159 -0.804 1.00 79.50 83 LYS A C 1
ATOM 658 O O . LYS A 1 83 ? -3.825 3.591 -1.875 1.00 79.50 83 LYS A O 1
ATOM 663 N N . LYS A 1 84 ? -3.636 5.422 -0.579 1.00 84.44 84 LYS A N 1
ATOM 664 C CA . LYS A 1 84 ? -2.939 6.233 -1.590 1.00 84.44 84 LYS A CA 1
ATOM 665 C C . LYS A 1 84 ? -1.590 5.613 -1.973 1.00 84.44 84 LYS A C 1
ATOM 667 O O . LYS A 1 84 ? -1.258 5.561 -3.149 1.00 84.44 84 LYS A O 1
ATOM 672 N N . LEU A 1 85 ? -0.846 5.087 -0.997 1.00 85.06 85 LEU A N 1
ATOM 673 C CA . LEU A 1 85 ? 0.411 4.380 -1.259 1.00 85.06 85 LEU A CA 1
ATOM 674 C C . LEU A 1 85 ? 0.218 3.118 -2.098 1.00 85.06 85 LEU A C 1
ATOM 676 O O . LEU A 1 85 ? 1.032 2.854 -2.976 1.00 85.06 85 LEU A O 1
ATOM 680 N N . ILE A 1 86 ? -0.847 2.354 -1.851 1.00 79.56 86 ILE A N 1
ATOM 681 C CA . ILE A 1 86 ? -1.175 1.176 -2.661 1.00 79.56 86 ILE A CA 1
ATOM 682 C C . ILE A 1 86 ? -1.442 1.583 -4.113 1.00 79.56 86 ILE A C 1
ATOM 684 O O . ILE A 1 86 ? -0.862 0.981 -5.010 1.00 79.56 86 ILE A O 1
ATOM 688 N N . GLU A 1 87 ? -2.250 2.622 -4.345 1.00 80.88 87 GLU A N 1
ATOM 689 C CA . GLU A 1 87 ? -2.533 3.136 -5.697 1.00 80.88 87 GLU A CA 1
ATOM 690 C C . GLU A 1 87 ? -1.240 3.596 -6.403 1.00 80.88 87 GLU A C 1
ATOM 692 O O . GLU A 1 87 ? -1.002 3.257 -7.562 1.00 80.88 87 GLU A O 1
ATOM 697 N N . GLU A 1 88 ? -0.351 4.291 -5.687 1.00 84.00 88 GLU A N 1
ATOM 698 C CA . GLU A 1 88 ? 0.958 4.705 -6.205 1.00 84.00 88 GLU A CA 1
ATOM 699 C C . GLU A 1 88 ? 1.888 3.526 -6.535 1.00 84.00 88 GLU A C 1
ATOM 701 O O . GLU A 1 88 ? 2.667 3.604 -7.486 1.00 84.00 88 GLU A O 1
ATOM 706 N N . ILE A 1 89 ? 1.852 2.448 -5.747 1.00 80.56 89 ILE A N 1
ATOM 707 C CA . ILE A 1 89 ? 2.636 1.234 -6.005 1.00 80.56 89 ILE A CA 1
ATOM 708 C C . ILE A 1 89 ? 2.070 0.498 -7.214 1.00 80.56 89 ILE A C 1
ATOM 710 O O . ILE A 1 89 ? 2.843 0.131 -8.090 1.00 80.56 89 ILE A O 1
ATOM 714 N N . GLU A 1 90 ? 0.751 0.321 -7.304 1.00 76.69 90 GLU A N 1
ATOM 715 C CA . GLU A 1 90 ? 0.109 -0.294 -8.471 1.00 76.69 90 GLU A CA 1
ATOM 716 C C . GLU A 1 90 ? 0.441 0.455 -9.767 1.00 76.69 90 GLU A C 1
ATOM 718 O O . GLU A 1 90 ? 0.700 -0.175 -10.793 1.00 76.69 90 GLU A O 1
ATOM 723 N N . GLU A 1 91 ? 0.472 1.789 -9.731 1.00 79.69 91 GLU A N 1
ATOM 724 C CA . GLU A 1 91 ? 0.841 2.594 -10.895 1.00 79.69 91 GLU A CA 1
ATOM 725 C C . GLU A 1 91 ? 2.296 2.348 -11.324 1.00 79.69 91 GLU A C 1
ATOM 727 O O . GLU A 1 91 ? 2.578 2.174 -12.510 1.00 79.69 91 GLU A O 1
ATOM 732 N N . GLU A 1 92 ? 3.232 2.305 -10.375 1.00 77.00 92 GLU A N 1
ATOM 733 C CA . GLU A 1 92 ? 4.636 2.010 -1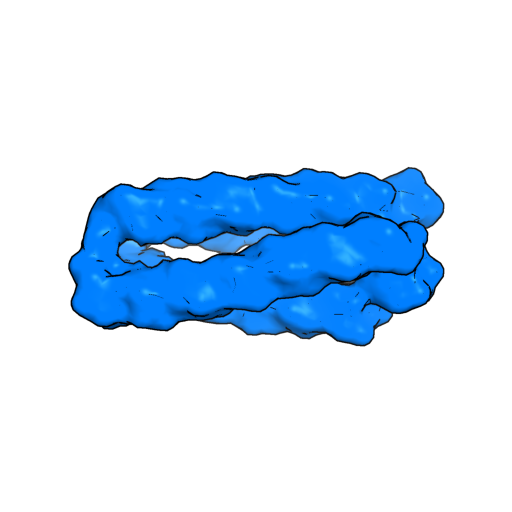0.676 1.00 77.00 92 GLU A CA 1
ATOM 734 C C . GLU A 1 92 ? 4.822 0.555 -11.138 1.00 77.00 92 GLU A C 1
ATOM 736 O O . GLU A 1 92 ? 5.553 0.327 -12.098 1.00 77.00 92 GLU A O 1
ATOM 741 N N . LEU A 1 93 ? 4.122 -0.415 -10.530 1.00 74.31 93 LEU A N 1
ATOM 742 C CA . LEU A 1 93 ? 4.102 -1.816 -10.974 1.00 74.31 93 LEU A CA 1
ATOM 743 C C . LEU A 1 93 ? 3.620 -1.921 -12.428 1.00 74.31 93 LEU A C 1
ATOM 745 O O . LEU A 1 93 ? 4.273 -2.562 -13.249 1.00 74.31 93 LEU A O 1
ATOM 749 N N . SER A 1 94 ? 2.526 -1.236 -12.773 1.00 74.06 94 SER A N 1
ATOM 750 C CA . SER A 1 94 ? 1.975 -1.234 -14.132 1.00 74.06 94 SER A CA 1
ATOM 751 C C . SER A 1 94 ? 2.932 -0.632 -15.162 1.00 74.06 94 SER A C 1
ATOM 753 O O . SER A 1 94 ? 2.904 -1.029 -16.324 1.00 74.06 94 SER A O 1
ATOM 755 N N . LYS A 1 95 ? 3.778 0.323 -14.761 1.00 72.75 95 LYS A N 1
ATOM 756 C CA . LYS A 1 95 ? 4.812 0.910 -15.630 1.00 72.75 95 LYS A CA 1
ATOM 757 C C . LYS A 1 95 ? 6.006 -0.020 -15.849 1.00 72.75 95 LYS A C 1
ATOM 759 O O . LYS A 1 95 ? 6.806 0.252 -16.740 1.00 72.75 95 LYS A O 1
ATOM 764 N N . CYS A 1 96 ? 6.155 -1.056 -15.029 1.00 70.19 96 CYS A N 1
ATOM 765 C CA . CYS A 1 96 ? 7.227 -2.044 -15.123 1.00 70.19 96 CYS A CA 1
ATOM 766 C C . CYS A 1 96 ? 6.821 -3.291 -15.909 1.00 70.19 96 CYS A C 1
ATOM 768 O O . CYS A 1 96 ? 7.671 -3.908 -16.530 1.00 70.19 96 CYS A O 1
ATOM 770 N N . SER A 1 97 ? 5.535 -3.647 -15.925 1.00 59.78 97 SER A N 1
ATOM 771 C CA . SER A 1 97 ?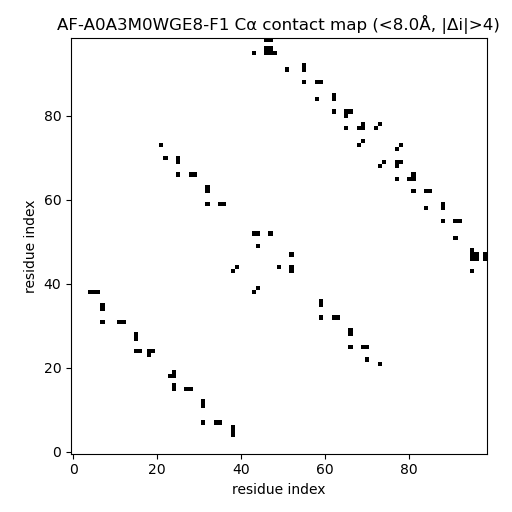 5.011 -4.758 -16.733 1.00 59.78 97 SER A CA 1
ATOM 772 C C . SER A 1 97 ? 4.647 -4.368 -18.173 1.00 59.78 97 SER A C 1
ATOM 774 O O . SER A 1 97 ? 4.177 -5.210 -18.928 1.00 59.78 97 SER A O 1
ATOM 776 N N . ALA A 1 98 ? 4.784 -3.088 -18.535 1.00 52.75 98 ALA A N 1
ATOM 777 C CA . ALA A 1 98 ? 4.486 -2.553 -19.867 1.00 52.75 98 ALA A CA 1
ATOM 778 C C . ALA A 1 98 ? 5.737 -2.381 -20.758 1.00 52.75 98 ALA A C 1
ATOM 780 O O . ALA A 1 98 ? 5.647 -1.721 -21.792 1.00 52.75 98 ALA A O 1
ATOM 781 N N . SER A 1 99 ? 6.898 -2.893 -20.332 1.00 39.50 99 SER A N 1
ATOM 782 C CA . SER A 1 99 ? 8.154 -2.894 -21.103 1.00 39.50 99 SER A CA 1
ATOM 783 C C . SER A 1 99 ? 8.448 -4.268 -21.682 1.00 39.50 99 SER A C 1
ATOM 785 O O . SER A 1 99 ? 8.118 -5.262 -21.002 1.00 39.50 99 SER A O 1
#

Foldseek 3Di:
DPDPLPDVPVVLVVVLVVDPDLVVSLVSLVVSLVSLVVSLVPQDVPQHDPVLNVVLVVLSVVLVVLSVVCVVPVDPVSVVVNSVSSVVNVVSVVVRVVD

Mean predicted aligned error: 8.76 Å

Sequence (99 aa):
MARKAGIIDRSHIKKLKKIKDPEQRTEGLKYLVASLLKLKAMDFESNCPKKRSLKLEARLSLLSAKIKLLETSHSKQDYSAVKKLIEEIEEELSKCSAS

Solvent-accessible surface area (backbone atoms only — not comparable to full-atom values): 5743 Å² total; per-residue (Å²): 134,84,75,76,73,81,64,80,53,70,63,57,62,56,49,44,71,70,48,83,52,70,65,65,32,50,51,52,48,51,53,50,47,56,49,50,54,51,49,47,76,72,53,33,87,84,49,34,61,70,72,56,45,52,54,49,48,55,50,51,53,51,42,53,53,42,48,58,49,31,76,73,62,69,37,70,68,47,53,52,52,46,51,52,49,50,55,55,46,53,52,54,51,56,64,28,74,73,106

Radius of gyration: 13.77 Å; Cα contacts (8 Å, |Δi|>4): 62; chains: 1; bounding box: 34×32×38 Å

Secondary structure (DSSP, 8-state):
---------HHHHHHHHH---HHHHHHHHHHHHHHHHHHHHHHHHHHS-HHHHHHHHHHHHHHHHHHHHHHHH--HHHHHHHHHHHHHHHHHHHHHTT-